Protein AF-A0AA89CDG0-F1 (afdb_monomer_lite)

Sequence (159 aa):
MQYDVTMKQISSHSNLSLIIQTNSYNGFTRPVNHDKLSRYIYMGFIPANLANSNTIQGYNVNNNDYKFLNCDKNPNSYLVFYYNDFHRYPAGYYKNCCYSELIGQWINQSKPTKSYLPQDYFFQTEMHMGGCGGYAVSGYKNQANIVGAALGFPFGKSA

Radius of gyration: 14.87 Å; chains: 1; bounding box: 40×28×42 Å

Organism: Pinctada imbricata (NCBI:txid66713)

pLDDT: mean 92.14, std 9.05, range [44.28, 98.31]

Structure (mmCIF, N/CA/C/O backbone):
data_AF-A0AA89CDG0-F1
#
_entry.id   AF-A0AA89CDG0-F1
#
loop_
_atom_site.group_PDB
_atom_site.id
_atom_site.type_symbol
_atom_site.label_atom_id
_atom_site.label_alt_id
_atom_site.label_comp_id
_atom_site.label_asym_id
_atom_site.label_entity_id
_atom_site.label_seq_id
_atom_site.pdbx_PDB_ins_code
_atom_site.Cartn_x
_atom_site.Cartn_y
_atom_site.Cartn_z
_atom_site.occupancy
_atom_site.B_iso_or_equiv
_atom_site.auth_seq_id
_atom_site.auth_comp_id
_atom_site.auth_asym_id
_atom_site.auth_atom_id
_atom_site.pdbx_PDB_model_num
ATOM 1 N N . MET A 1 1 ? 19.218 6.407 0.235 1.00 87.25 1 MET A N 1
ATOM 2 C CA . MET A 1 1 ? 18.797 6.439 1.654 1.00 87.25 1 MET A CA 1
ATOM 3 C C . MET A 1 1 ? 17.581 5.543 1.784 1.00 87.25 1 MET A C 1
ATOM 5 O O . MET A 1 1 ? 16.779 5.544 0.860 1.00 87.25 1 MET A O 1
ATOM 9 N N . GLN A 1 2 ? 17.480 4.754 2.851 1.00 93.81 2 GLN A N 1
ATOM 10 C CA . GLN A 1 2 ? 16.329 3.878 3.089 1.00 93.81 2 GLN A CA 1
ATOM 11 C C . GLN A 1 2 ? 15.587 4.332 4.337 1.00 93.81 2 GLN A C 1
ATOM 13 O O . GLN A 1 2 ? 16.173 4.972 5.217 1.00 93.81 2 GLN A O 1
ATOM 18 N N . TYR A 1 3 ? 14.304 4.004 4.383 1.00 95.19 3 TYR A N 1
ATOM 19 C CA . TYR A 1 3 ? 13.395 4.432 5.425 1.00 95.19 3 TYR A CA 1
ATOM 20 C C . TYR A 1 3 ? 12.519 3.262 5.845 1.00 95.19 3 TYR A C 1
ATOM 22 O O . TYR A 1 3 ? 12.103 2.473 4.999 1.00 95.19 3 TYR A O 1
ATOM 30 N N . ASP A 1 4 ? 12.197 3.222 7.132 1.00 94.31 4 ASP A N 1
ATOM 31 C CA . ASP A 1 4 ? 11.321 2.223 7.719 1.00 94.31 4 ASP A CA 1
ATOM 32 C C . ASP A 1 4 ? 10.014 2.864 8.173 1.00 94.31 4 ASP A C 1
ATOM 34 O O . ASP A 1 4 ? 9.954 4.016 8.626 1.00 94.31 4 ASP A O 1
ATOM 38 N N . VAL A 1 5 ? 8.943 2.085 8.068 1.00 95.31 5 VAL A N 1
ATOM 39 C CA . VAL A 1 5 ? 7.612 2.480 8.500 1.00 95.31 5 VAL A CA 1
ATOM 40 C C . VAL A 1 5 ? 6.819 1.253 8.931 1.00 95.31 5 VAL A C 1
ATOM 42 O O . VAL A 1 5 ? 6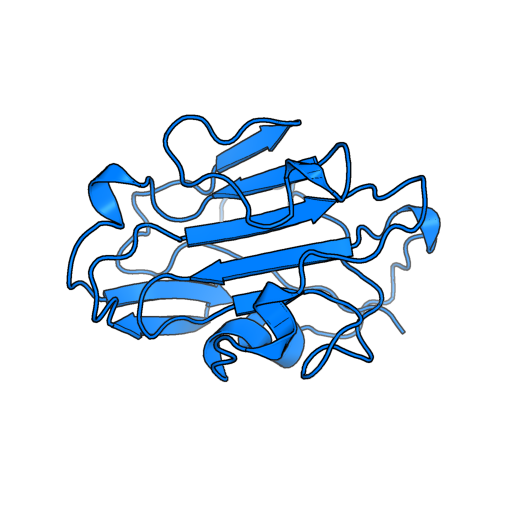.912 0.194 8.319 1.00 95.31 5 VAL A O 1
ATOM 45 N N . THR A 1 6 ? 6.030 1.386 9.998 1.00 95.31 6 THR A N 1
ATOM 46 C CA . THR A 1 6 ? 5.096 0.338 10.424 1.00 95.31 6 THR A CA 1
ATOM 47 C C . THR A 1 6 ? 3.693 0.680 9.957 1.00 95.31 6 THR A C 1
ATOM 49 O O . THR A 1 6 ? 3.174 1.744 10.298 1.00 95.31 6 THR A O 1
ATOM 52 N N . MET A 1 7 ? 3.069 -0.244 9.227 1.00 95.62 7 MET A N 1
ATOM 53 C CA . MET A 1 7 ? 1.673 -0.139 8.810 1.00 95.62 7 MET A CA 1
ATOM 54 C C . MET A 1 7 ? 0.787 -1.084 9.623 1.00 95.62 7 MET A C 1
ATOM 56 O O . MET A 1 7 ? 1.181 -2.210 9.924 1.00 95.62 7 MET A O 1
ATOM 60 N N . LYS A 1 8 ? -0.415 -0.625 9.976 1.00 95.69 8 LYS A N 1
ATOM 61 C CA . LYS A 1 8 ? -1.450 -1.406 10.674 1.00 95.69 8 LYS A CA 1
ATOM 62 C C . LYS A 1 8 ? -2.832 -1.052 10.117 1.00 95.69 8 LYS A C 1
ATOM 64 O O . LYS A 1 8 ? -2.971 -0.120 9.321 1.00 95.69 8 LYS A O 1
ATOM 69 N N . GLN A 1 9 ? -3.863 -1.757 10.574 1.00 96.88 9 GLN A N 1
ATOM 70 C CA . GLN A 1 9 ? -5.232 -1.262 10.429 1.00 96.88 9 GLN A CA 1
ATOM 71 C C . GLN A 1 9 ? -5.436 0.035 11.205 1.00 96.88 9 GLN A C 1
ATOM 73 O O . GLN A 1 9 ? -4.787 0.258 12.229 1.00 96.88 9 GLN A O 1
ATOM 78 N N . ILE A 1 10 ? -6.373 0.863 10.740 1.00 97.06 10 ILE A N 1
ATOM 79 C CA . ILE A 1 10 ? -6.852 1.997 11.535 1.00 97.06 10 ILE A CA 1
ATOM 80 C C . ILE A 1 10 ? -7.543 1.516 12.804 1.00 97.06 10 ILE A C 1
ATOM 82 O O . ILE A 1 10 ? -8.098 0.418 12.851 1.00 97.06 10 ILE A O 1
ATOM 86 N N . SER A 1 11 ? -7.579 2.378 13.814 1.00 96.62 11 SER A N 1
ATOM 87 C CA . SER A 1 11 ? -8.125 2.050 15.135 1.00 96.62 11 SER A CA 1
ATOM 88 C C . SER A 1 11 ? -9.570 1.532 15.074 1.00 96.62 11 SER A C 1
ATOM 90 O O . SER A 1 11 ? -9.922 0.592 15.786 1.00 96.62 11 SER A O 1
ATOM 92 N N . SER A 1 12 ? -10.396 2.083 14.173 1.00 95.31 12 SER A N 1
ATOM 93 C CA . SER A 1 12 ? -11.792 1.658 13.969 1.00 95.31 12 SER A CA 1
ATOM 94 C C . SER A 1 12 ? -11.957 0.307 13.261 1.00 95.31 12 SER A C 1
ATOM 96 O O . SER A 1 12 ? -13.065 -0.211 13.217 1.00 95.31 12 SER A O 1
ATOM 98 N N . HIS A 1 13 ? -10.876 -0.255 12.721 1.00 95.50 13 HIS A N 1
ATOM 99 C CA . HIS A 1 13 ? -10.822 -1.570 12.075 1.00 95.50 13 HIS A CA 1
ATOM 100 C C . HIS A 1 13 ? -9.765 -2.464 12.738 1.00 95.50 13 HIS A C 1
ATOM 102 O O . HIS A 1 13 ? -9.220 -3.371 12.114 1.00 95.50 13 HIS A O 1
ATOM 108 N N . SER A 1 14 ? -9.452 -2.205 14.009 1.00 94.25 14 SER A N 1
ATOM 109 C CA . SER A 1 14 ? -8.441 -2.942 14.778 1.00 94.25 14 SER A CA 1
ATOM 110 C C . SER A 1 14 ? -8.780 -4.424 14.980 1.00 94.25 14 SER A C 1
ATOM 112 O O . SER A 1 14 ? -7.890 -5.226 15.245 1.00 94.25 14 SER A O 1
ATOM 114 N N . ASN A 1 15 ? -10.050 -4.800 14.810 1.00 95.19 15 ASN A N 1
ATOM 115 C CA . ASN A 1 15 ? -10.515 -6.185 14.803 1.00 95.19 15 ASN A CA 1
ATOM 116 C C . ASN A 1 15 ? -10.215 -6.931 13.489 1.00 95.19 15 ASN A C 1
ATOM 118 O O . ASN A 1 15 ? -10.376 -8.148 13.436 1.00 95.19 15 ASN A O 1
ATOM 122 N N . LEU A 1 16 ? -9.813 -6.227 12.428 1.00 95.44 16 LEU A N 1
ATOM 123 C CA . LEU A 1 16 ? -9.377 -6.839 11.177 1.00 95.44 16 LEU A CA 1
ATOM 124 C C . LEU A 1 16 ? -7.867 -7.090 11.218 1.00 95.44 16 LEU A C 1
ATOM 126 O O . LEU A 1 16 ? -7.095 -6.303 11.761 1.00 95.44 16 LEU A O 1
ATOM 130 N N . SER A 1 17 ? -7.418 -8.178 10.599 1.00 93.69 17 SER A N 1
ATOM 131 C CA . SER A 1 17 ? -5.991 -8.418 10.368 1.00 93.69 17 SER A CA 1
ATOM 132 C C . SER A 1 17 ? -5.579 -7.906 8.993 1.00 93.69 17 SER A C 1
ATOM 134 O O . SER A 1 17 ? -6.369 -7.953 8.052 1.00 93.69 17 SER A O 1
ATOM 136 N N . LEU A 1 18 ? -4.331 -7.448 8.867 1.00 95.25 18 LEU A N 1
ATOM 137 C CA . LEU A 1 18 ? -3.709 -7.320 7.552 1.00 95.25 18 LEU A CA 1
ATOM 138 C C . LEU A 1 18 ? -3.473 -8.723 6.993 1.00 95.25 18 LEU A C 1
ATOM 140 O O . LEU A 1 18 ? -2.962 -9.593 7.699 1.00 95.25 18 LEU A O 1
ATOM 144 N N . ILE A 1 19 ? -3.835 -8.940 5.733 1.00 96.44 19 ILE A N 1
ATOM 145 C CA . ILE A 1 19 ? -3.680 -10.239 5.077 1.00 96.44 19 ILE A CA 1
ATOM 146 C C . ILE A 1 19 ? -2.544 -10.165 4.075 1.00 96.44 19 ILE A C 1
ATOM 148 O O . ILE A 1 19 ? -2.530 -9.280 3.223 1.00 96.44 19 ILE A O 1
ATOM 152 N N . ILE A 1 20 ? -1.633 -11.133 4.145 1.00 96.88 20 ILE A N 1
ATOM 153 C CA . ILE A 1 20 ? -0.559 -11.307 3.171 1.00 96.88 20 ILE A CA 1
ATOM 154 C C . ILE A 1 20 ? -0.860 -12.518 2.298 1.00 96.88 20 ILE A C 1
ATOM 156 O O . ILE A 1 20 ? -1.147 -13.598 2.811 1.00 96.88 20 ILE A O 1
ATOM 160 N N . GLN A 1 21 ? -0.783 -12.347 0.982 1.00 97.31 21 GLN A N 1
ATOM 161 C CA . GLN A 1 21 ? -0.940 -13.431 0.013 1.00 97.31 21 GLN A CA 1
ATOM 162 C C . GLN A 1 21 ? 0.167 -13.366 -1.036 1.00 97.31 21 GLN A C 1
ATOM 164 O O . GLN A 1 21 ? 0.602 -12.285 -1.425 1.00 97.31 21 GLN A O 1
ATOM 169 N N . THR A 1 22 ? 0.610 -14.516 -1.531 1.00 96.88 22 THR A N 1
ATOM 170 C CA . THR A 1 22 ? 1.570 -14.602 -2.636 1.00 96.88 22 THR A CA 1
ATOM 171 C C . THR A 1 22 ? 0.821 -14.925 -3.923 1.00 96.88 22 THR A C 1
ATOM 173 O O . THR A 1 22 ? 0.080 -15.902 -3.985 1.00 96.88 22 THR A O 1
ATOM 176 N N . ASN A 1 23 ? 0.978 -14.086 -4.952 1.00 96.56 23 ASN A N 1
ATOM 177 C CA . ASN A 1 23 ? 0.331 -14.244 -6.264 1.00 96.56 23 ASN A CA 1
ATOM 178 C C . ASN A 1 23 ? -1.189 -14.494 -6.204 1.00 96.56 23 ASN A C 1
ATOM 180 O O . ASN A 1 23 ? -1.751 -15.180 -7.054 1.00 96.56 23 ASN A O 1
ATOM 184 N N . SER A 1 24 ? -1.858 -13.957 -5.185 1.00 97.50 24 SER A N 1
ATOM 185 C CA . SER A 1 24 ? -3.284 -14.154 -4.931 1.00 97.50 24 SER A CA 1
ATOM 186 C C . SER A 1 24 ? -3.888 -12.879 -4.349 1.00 97.50 24 SER A C 1
ATOM 188 O O . SER A 1 24 ? -3.182 -12.038 -3.798 1.00 97.50 24 SER A O 1
ATOM 190 N N . TYR A 1 25 ? -5.194 -12.722 -4.525 1.00 97.31 25 TYR A N 1
ATOM 191 C CA . TYR A 1 25 ? -6.001 -11.622 -3.992 1.00 97.31 25 TYR A CA 1
ATOM 192 C C . TYR A 1 25 ? -7.333 -12.143 -3.422 1.00 97.31 25 TYR A C 1
ATOM 194 O O . TYR A 1 25 ? -8.329 -11.430 -3.399 1.00 97.31 25 TYR A O 1
ATOM 202 N N . ASN A 1 26 ? -7.387 -13.408 -2.989 1.00 97.88 26 ASN A N 1
ATOM 203 C CA . ASN A 1 26 ? -8.620 -14.055 -2.542 1.00 97.88 26 ASN A CA 1
ATOM 204 C C . ASN A 1 26 ? -9.304 -13.253 -1.421 1.00 97.88 26 ASN A C 1
ATOM 206 O O . ASN A 1 26 ? -8.670 -12.942 -0.414 1.00 97.88 26 ASN A O 1
ATOM 210 N N . GLY A 1 27 ? -10.585 -12.922 -1.603 1.00 97.44 27 GLY A N 1
ATOM 211 C CA . GLY A 1 27 ? -11.360 -12.078 -0.685 1.00 97.44 27 GLY A CA 1
ATOM 212 C C . GLY A 1 27 ? -11.122 -10.567 -0.825 1.00 97.44 27 GLY A C 1
ATOM 213 O O . GLY A 1 27 ? -11.740 -9.790 -0.098 1.00 97.44 27 GLY A O 1
ATOM 214 N N . PHE A 1 28 ? -10.270 -10.134 -1.757 1.00 98.31 28 PHE A N 1
ATOM 215 C CA . PHE A 1 28 ? -9.942 -8.732 -2.022 1.00 98.31 28 PHE A CA 1
ATOM 216 C C . PHE A 1 28 ? -10.053 -8.397 -3.520 1.00 98.31 28 PHE A C 1
ATOM 218 O O . PHE A 1 28 ? -10.382 -9.246 -4.349 1.00 98.31 28 PHE A O 1
ATOM 225 N N . THR A 1 29 ? -9.805 -7.137 -3.878 1.00 97.38 29 THR A N 1
ATOM 226 C CA . THR A 1 29 ? -9.848 -6.683 -5.272 1.00 97.38 29 THR A CA 1
ATOM 227 C C . THR A 1 29 ? -8.581 -7.068 -6.031 1.00 97.38 29 THR A C 1
ATOM 229 O O . THR A 1 29 ? -7.473 -6.999 -5.501 1.00 97.38 29 THR A O 1
ATOM 232 N N . ARG A 1 30 ? -8.736 -7.441 -7.306 1.00 97.12 30 ARG A N 1
ATOM 233 C CA . ARG A 1 30 ? -7.602 -7.707 -8.197 1.00 97.12 30 ARG A CA 1
ATOM 234 C C . ARG A 1 30 ? -6.755 -6.433 -8.372 1.00 97.12 30 ARG A C 1
ATOM 236 O O . ARG A 1 30 ? -7.321 -5.410 -8.760 1.00 97.12 30 ARG A O 1
ATOM 243 N N . PRO A 1 31 ? -5.425 -6.491 -8.168 1.00 96.88 31 PRO A N 1
ATOM 244 C CA . PRO A 1 31 ? -4.541 -5.362 -8.438 1.00 96.88 31 PRO A CA 1
ATOM 245 C C . PRO A 1 31 ? -4.588 -4.903 -9.895 1.00 96.88 31 PRO A C 1
ATOM 247 O O . PRO A 1 31 ? -4.707 -5.723 -10.810 1.00 96.88 31 PRO A O 1
ATOM 250 N N . VAL A 1 32 ? -4.404 -3.605 -10.132 1.00 95.88 32 VAL A N 1
ATOM 251 C CA . VAL A 1 32 ? -4.439 -3.014 -11.477 1.00 95.88 32 VAL A CA 1
ATOM 252 C C . VAL A 1 32 ? -3.308 -3.559 -12.348 1.00 95.88 32 VAL A C 1
ATOM 254 O O . VAL A 1 32 ? -3.494 -3.782 -13.544 1.00 95.88 32 VAL A O 1
ATOM 257 N N . ASN A 1 33 ? -2.132 -3.788 -11.762 1.00 95.69 33 ASN A N 1
ATOM 258 C CA . ASN A 1 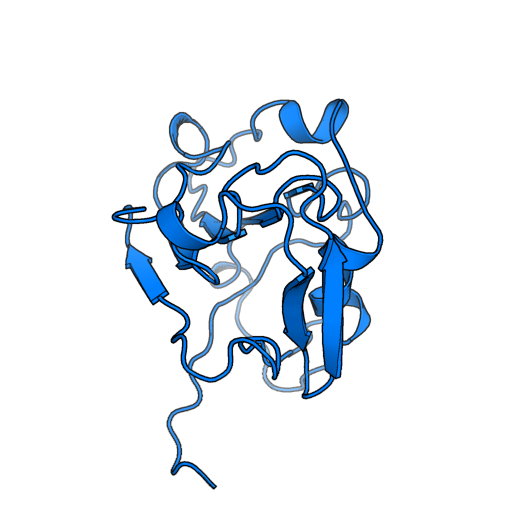33 ? -0.951 -4.234 -12.495 1.00 95.69 33 ASN A CA 1
ATOM 259 C C . ASN A 1 33 ? -0.718 -5.752 -12.473 1.00 95.69 33 ASN A C 1
ATOM 261 O O . ASN A 1 33 ? 0.326 -6.196 -12.957 1.00 95.69 33 ASN A O 1
ATOM 265 N N . HIS A 1 34 ? -1.692 -6.534 -11.990 1.00 94.38 34 HIS A N 1
ATOM 266 C CA . HIS A 1 34 ? -1.622 -7.997 -11.873 1.00 94.38 34 HIS A CA 1
ATOM 267 C C . HIS A 1 34 ? -1.106 -8.674 -13.155 1.00 94.38 34 HIS A C 1
ATOM 269 O O . HIS A 1 34 ? -0.150 -9.441 -13.116 1.00 94.38 34 HIS A O 1
ATOM 275 N N . ASP A 1 35 ? -1.683 -8.327 -14.310 1.00 91.12 35 ASP A N 1
ATOM 276 C CA . ASP A 1 35 ? -1.358 -8.962 -15.595 1.00 91.12 35 ASP A CA 1
ATOM 277 C C . ASP A 1 35 ? -0.030 -8.466 -16.205 1.00 91.12 35 ASP A C 1
ATOM 279 O O . ASP A 1 35 ? 0.522 -9.081 -17.120 1.00 91.12 35 ASP A O 1
ATOM 283 N N . LYS A 1 36 ? 0.496 -7.324 -15.736 1.00 91.69 36 LYS A N 1
ATOM 284 C CA . LYS A 1 36 ? 1.656 -6.658 -16.350 1.00 91.69 36 LYS A CA 1
ATOM 285 C C . LYS A 1 36 ? 2.957 -6.897 -15.606 1.00 91.69 36 LYS A C 1
ATOM 287 O O . LYS A 1 36 ? 3.964 -7.169 -16.258 1.00 91.69 36 LYS A O 1
ATOM 292 N N . LEU A 1 37 ? 2.941 -6.781 -14.280 1.00 92.12 37 LEU A N 1
ATOM 293 C CA . LEU A 1 37 ? 4.151 -6.718 -13.454 1.00 92.12 37 LEU A CA 1
ATOM 294 C C . LEU A 1 37 ? 4.549 -8.066 -12.830 1.00 92.12 37 LEU A C 1
ATOM 296 O O . LEU A 1 37 ? 5.413 -8.108 -11.956 1.00 92.12 37 LEU A O 1
ATOM 300 N N . SER A 1 38 ? 4.006 -9.171 -13.356 1.00 85.06 38 SER A N 1
ATOM 301 C CA . SER A 1 38 ? 4.353 -10.544 -12.962 1.00 85.06 38 SER A CA 1
ATOM 302 C C . SER A 1 38 ? 3.952 -10.856 -11.509 1.00 85.06 38 SER A C 1
ATOM 304 O O . SER A 1 38 ? 2.941 -10.361 -11.016 1.00 85.06 38 SER A O 1
ATOM 306 N N . ARG A 1 39 ? 4.721 -11.727 -10.846 1.00 94.12 39 ARG A N 1
ATOM 307 C CA . ARG A 1 39 ? 4.538 -12.179 -9.464 1.00 94.12 39 ARG A CA 1
ATOM 308 C C . ARG A 1 39 ? 4.525 -11.015 -8.476 1.00 94.12 39 ARG A C 1
ATOM 310 O O . ARG A 1 39 ? 5.216 -10.013 -8.670 1.00 94.12 39 ARG A O 1
ATOM 317 N N . TYR A 1 40 ? 3.798 -11.190 -7.378 1.00 97.06 40 TYR A N 1
ATOM 318 C CA . TYR A 1 40 ? 3.669 -10.191 -6.329 1.00 97.06 40 TYR A CA 1
ATOM 319 C C . TYR A 1 40 ? 3.354 -10.778 -4.954 1.00 97.06 40 TYR A C 1
ATOM 321 O O . TYR A 1 40 ? 2.816 -11.879 -4.813 1.00 97.06 40 TYR A O 1
ATOM 329 N N . ILE A 1 41 ? 3.643 -9.978 -3.933 1.00 97.75 41 ILE A N 1
ATOM 330 C CA . ILE A 1 41 ? 3.122 -10.134 -2.579 1.00 97.75 41 ILE A CA 1
ATOM 331 C C . ILE A 1 41 ? 2.000 -9.109 -2.404 1.00 97.75 41 ILE A C 1
ATOM 333 O O . ILE A 1 41 ? 2.182 -7.923 -2.667 1.00 97.75 41 ILE A O 1
ATOM 337 N N . TYR A 1 42 ? 0.826 -9.567 -1.993 1.00 98.25 42 TYR A N 1
ATOM 338 C CA . TYR A 1 42 ? -0.362 -8.752 -1.771 1.00 98.25 42 TYR A CA 1
ATOM 339 C C . TYR A 1 42 ? -0.551 -8.514 -0.282 1.00 98.25 42 TYR A C 1
ATOM 341 O O . TYR A 1 42 ? -0.644 -9.481 0.470 1.00 98.25 42 TYR A O 1
ATOM 349 N N . MET A 1 43 ? -0.669 -7.255 0.130 1.00 97.94 43 MET A N 1
ATOM 350 C CA . MET A 1 43 ? -1.075 -6.864 1.475 1.00 97.94 43 MET A CA 1
ATOM 351 C C . MET A 1 43 ? -2.462 -6.221 1.429 1.00 97.94 43 MET A C 1
ATOM 353 O O . MET A 1 43 ? -2.626 -5.094 0.961 1.00 97.94 43 MET A O 1
ATOM 357 N N . GLY A 1 44 ? -3.466 -6.948 1.912 1.00 98.00 44 GLY A N 1
ATOM 358 C CA . GLY A 1 44 ? -4.843 -6.480 2.018 1.00 98.00 44 GLY A CA 1
ATOM 359 C C . GLY A 1 44 ? -5.129 -5.857 3.377 1.00 98.00 44 GLY A C 1
ATOM 360 O O . GLY A 1 44 ? -4.770 -6.433 4.405 1.00 98.00 44 GLY A O 1
ATOM 361 N N . PHE A 1 45 ? -5.806 -4.708 3.374 1.00 97.81 45 PHE A N 1
ATOM 362 C CA . PHE A 1 45 ? -6.319 -4.070 4.585 1.00 97.81 45 PHE A CA 1
ATOM 363 C C . PHE A 1 45 ? -7.754 -4.539 4.830 1.00 97.81 45 PHE A C 1
ATOM 365 O O . PHE A 1 45 ? -7.983 -5.391 5.681 1.00 97.81 45 PHE A O 1
ATOM 372 N N . ILE A 1 46 ? -8.734 -4.044 4.075 1.00 97.88 46 ILE A N 1
ATOM 373 C CA . ILE A 1 46 ? -10.148 -4.384 4.286 1.00 97.88 46 ILE A CA 1
ATOM 374 C C . ILE A 1 46 ? -10.613 -5.367 3.193 1.00 97.88 46 ILE A C 1
ATOM 376 O O . ILE A 1 46 ? -10.452 -5.064 2.009 1.00 97.88 46 ILE A O 1
ATOM 380 N N . PRO A 1 47 ? -11.188 -6.538 3.543 1.00 97.44 47 PRO A N 1
ATOM 381 C CA . PRO A 1 47 ? -11.778 -7.463 2.573 1.00 97.44 47 PRO A CA 1
ATOM 382 C C . PRO A 1 47 ? -12.828 -6.790 1.682 1.00 97.44 47 PRO A C 1
ATOM 384 O O . PRO A 1 47 ? -13.579 -5.929 2.143 1.00 97.44 47 PRO A O 1
ATOM 387 N N . ALA A 1 48 ? -12.928 -7.201 0.416 1.00 97.56 48 ALA A N 1
ATOM 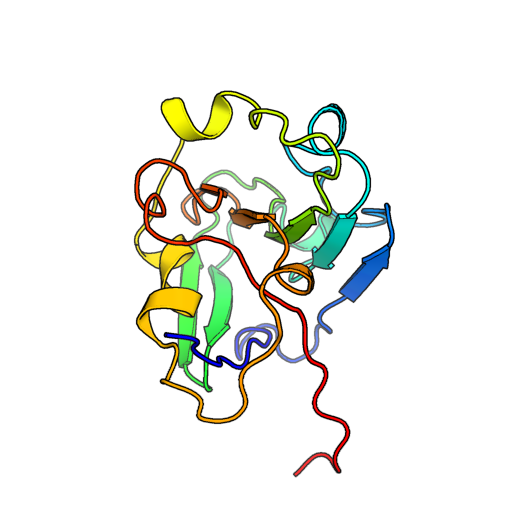388 C CA . ALA A 1 48 ? -13.742 -6.508 -0.589 1.00 97.56 48 ALA A CA 1
ATOM 389 C C . ALA A 1 48 ? -15.234 -6.416 -0.215 1.00 97.56 48 ALA A C 1
ATOM 391 O O . ALA A 1 48 ? -15.883 -5.408 -0.493 1.00 97.56 48 ALA A O 1
ATOM 392 N N . ASN A 1 49 ? -15.776 -7.440 0.453 1.00 95.81 49 ASN A N 1
ATOM 393 C CA . ASN A 1 49 ? -17.163 -7.453 0.926 1.00 95.81 49 ASN A CA 1
ATOM 394 C C . ASN A 1 49 ? -17.447 -6.399 2.011 1.00 95.81 49 ASN A C 1
ATOM 396 O O . ASN A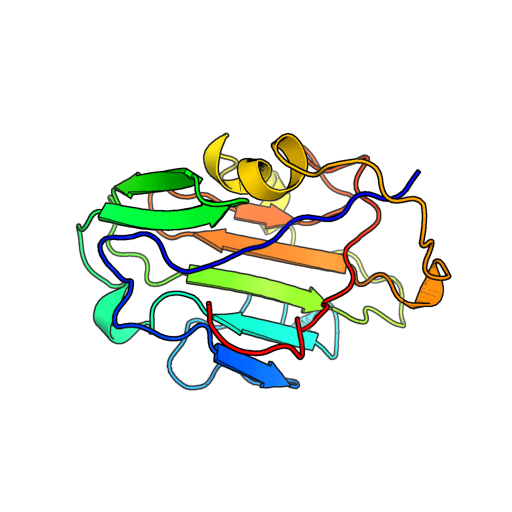 1 49 ? -18.586 -5.962 2.137 1.00 95.81 49 ASN A O 1
ATOM 400 N N . LEU A 1 50 ? -16.432 -5.988 2.776 1.00 95.38 50 LEU A N 1
ATOM 401 C CA . LEU A 1 50 ? -16.532 -4.935 3.789 1.00 95.38 50 LEU A CA 1
ATOM 402 C C . LEU A 1 50 ? -16.160 -3.564 3.205 1.00 95.38 50 LEU A C 1
ATOM 404 O O . LEU A 1 50 ? -16.813 -2.558 3.493 1.00 95.38 50 LEU A O 1
ATOM 408 N N . ALA A 1 51 ? -15.138 -3.534 2.344 1.00 95.69 51 ALA A N 1
ATOM 409 C CA . ALA A 1 51 ? -14.640 -2.319 1.713 1.00 95.69 51 ALA A CA 1
ATOM 410 C C . ALA A 1 51 ? -15.654 -1.701 0.739 1.00 95.69 51 ALA A C 1
ATOM 412 O O . ALA A 1 51 ? -15.634 -0.488 0.556 1.00 95.69 51 ALA A O 1
ATOM 413 N N . ASN A 1 52 ? -16.562 -2.491 0.154 1.00 94.62 52 ASN A N 1
ATOM 414 C CA . ASN A 1 52 ? -17.631 -2.029 -0.740 1.00 94.62 52 ASN A CA 1
ATOM 415 C C . ASN A 1 52 ? -18.767 -1.304 0.014 1.00 94.62 52 ASN A C 1
ATOM 417 O O . ASN A 1 52 ? -19.923 -1.729 0.025 1.00 94.62 52 ASN A O 1
ATOM 421 N N . SER A 1 53 ? -18.434 -0.228 0.722 1.00 90.56 53 SER A N 1
ATOM 422 C CA . SER A 1 53 ? -19.371 0.540 1.537 1.00 90.56 53 SER A CA 1
ATOM 423 C C . SER A 1 53 ? -18.944 2.004 1.638 1.00 90.56 53 SER A C 1
ATOM 425 O O . SER A 1 53 ? -17.754 2.309 1.603 1.00 90.56 53 SER A O 1
ATOM 427 N N . ASN A 1 54 ? -19.913 2.914 1.800 1.00 94.31 54 ASN A N 1
ATOM 428 C CA . ASN A 1 54 ? -19.662 4.351 1.987 1.00 94.31 54 ASN A CA 1
ATOM 429 C C . ASN A 1 54 ? -19.234 4.659 3.429 1.00 94.31 54 ASN A C 1
ATOM 431 O O . ASN A 1 54 ? -19.932 5.351 4.168 1.00 94.31 54 ASN A O 1
ATOM 435 N N . THR A 1 55 ? -18.114 4.081 3.850 1.00 94.50 55 THR A N 1
ATOM 436 C CA . THR A 1 55 ? -17.609 4.146 5.224 1.00 94.50 55 THR A CA 1
ATOM 437 C C . THR A 1 55 ? -16.227 4.787 5.283 1.00 94.50 55 THR A C 1
ATOM 439 O O . THR A 1 55 ? -15.545 4.958 4.268 1.00 94.50 55 THR A O 1
ATOM 442 N N . ILE A 1 56 ? -15.819 5.178 6.493 1.00 96.50 56 ILE A N 1
ATOM 443 C CA . ILE A 1 56 ? -14.460 5.651 6.744 1.00 96.50 56 ILE A CA 1
ATOM 444 C C . ILE A 1 56 ? -13.501 4.466 6.705 1.00 96.50 56 ILE A C 1
ATOM 446 O O . ILE A 1 56 ? -13.626 3.536 7.498 1.00 96.50 56 ILE A O 1
ATOM 450 N N . GLN A 1 57 ? -12.518 4.544 5.820 1.00 96.75 57 GLN A N 1
ATOM 451 C CA . GLN A 1 57 ? -11.475 3.548 5.615 1.00 96.75 57 GLN A CA 1
ATOM 452 C C . GLN A 1 57 ? -10.110 4.222 5.689 1.00 96.75 57 GLN A C 1
ATOM 454 O O . GLN A 1 57 ? -10.008 5.437 5.865 1.00 96.75 57 GLN A O 1
ATOM 459 N N . GLY A 1 58 ? -9.043 3.440 5.599 1.00 96.75 58 GLY A N 1
ATOM 460 C CA . GLY A 1 58 ? -7.704 3.982 5.714 1.00 96.75 58 GLY A CA 1
ATOM 461 C C . GLY A 1 58 ? -6.701 2.952 6.165 1.00 96.75 58 GLY A C 1
ATOM 462 O O . GLY A 1 58 ? -6.961 1.751 6.175 1.00 96.75 58 GLY A O 1
ATOM 463 N N . TYR A 1 59 ? -5.558 3.462 6.587 1.00 97.56 59 TYR A N 1
ATOM 464 C CA . TYR A 1 59 ? -4.501 2.660 7.165 1.00 97.56 59 TYR A CA 1
ATOM 465 C C . TYR A 1 59 ? -3.792 3.458 8.252 1.00 97.56 59 TYR A C 1
ATOM 467 O O . TYR A 1 59 ? -3.778 4.691 8.254 1.00 97.56 59 TYR A O 1
ATOM 475 N N . ASN A 1 60 ? -3.233 2.741 9.214 1.00 97.44 60 ASN A N 1
ATOM 476 C CA . ASN A 1 60 ? -2.449 3.336 10.275 1.00 97.44 60 ASN A CA 1
ATOM 477 C C . ASN A 1 60 ? -0.970 3.284 9.904 1.00 97.44 60 ASN A C 1
ATOM 479 O O . ASN A 1 60 ? -0.488 2.268 9.399 1.00 97.44 60 ASN A O 1
ATOM 483 N N . VAL A 1 61 ? -0.260 4.374 10.175 1.00 96.38 61 VAL A N 1
ATOM 484 C CA . VAL A 1 61 ? 1.179 4.490 9.974 1.00 96.38 61 VAL A CA 1
ATOM 485 C C . VAL A 1 61 ? 1.830 4.983 11.249 1.00 96.38 61 VAL A C 1
ATOM 487 O O . VAL A 1 61 ? 1.514 6.073 11.721 1.00 96.38 61 VAL A O 1
ATOM 490 N N . ASN A 1 62 ? 2.767 4.210 11.798 1.00 94.50 62 ASN A N 1
ATOM 491 C CA . ASN A 1 62 ? 3.491 4.572 13.020 1.00 94.50 62 ASN A CA 1
ATOM 492 C C . ASN A 1 62 ? 2.548 5.019 14.163 1.00 94.50 62 ASN A C 1
ATOM 494 O O . ASN A 1 62 ? 2.857 5.957 14.894 1.00 94.50 62 ASN A O 1
ATOM 498 N N . ASN A 1 63 ? 1.407 4.333 14.313 1.00 93.12 63 ASN A N 1
ATOM 499 C CA . ASN A 1 63 ? 0.331 4.609 15.274 1.00 93.12 63 ASN A CA 1
ATOM 500 C C . ASN A 1 63 ? -0.539 5.849 14.981 1.00 93.12 63 ASN A C 1
ATOM 502 O O . ASN A 1 63 ? -1.364 6.202 15.817 1.00 93.12 63 ASN A O 1
ATOM 506 N N . ASN A 1 64 ? -0.455 6.445 13.790 1.00 96.62 64 ASN A N 1
ATOM 507 C CA . ASN A 1 64 ? -1.369 7.498 13.336 1.00 96.62 64 ASN A CA 1
ATOM 508 C C . ASN A 1 64 ? -2.339 6.967 12.278 1.00 96.62 64 ASN A C 1
ATOM 510 O O . ASN A 1 64 ? -1.911 6.406 11.269 1.00 96.62 64 ASN A O 1
ATOM 514 N N . ASP A 1 65 ? -3.642 7.158 12.484 1.00 97.94 65 ASP A N 1
ATOM 515 C CA . ASP A 1 65 ? -4.651 6.774 11.497 1.00 97.94 65 ASP A CA 1
ATOM 516 C C . ASP A 1 65 ? -4.739 7.814 10.373 1.00 97.94 65 ASP A C 1
ATOM 518 O O . ASP A 1 65 ? -5.092 8.968 10.616 1.00 97.94 65 ASP A O 1
ATOM 522 N N . TYR A 1 66 ? -4.540 7.377 9.131 1.00 97.69 66 TYR A N 1
ATOM 523 C CA . TYR A 1 66 ? -4.836 8.168 7.940 1.00 97.69 66 TYR A CA 1
ATOM 524 C C . TYR A 1 66 ? -6.118 7.646 7.315 1.00 97.69 66 TYR A C 1
ATOM 526 O O . TYR A 1 66 ? -6.184 6.496 6.881 1.00 97.69 66 TYR A O 1
ATOM 534 N N . LYS A 1 67 ? -7.151 8.490 7.319 1.00 97.06 67 LYS A N 1
ATOM 535 C CA . LYS A 1 67 ? -8.528 8.102 7.006 1.00 97.06 67 LYS A CA 1
ATOM 536 C C . LYS A 1 67 ? -9.058 8.840 5.784 1.00 97.06 67 LYS A C 1
ATOM 538 O O . LYS A 1 67 ? -8.757 10.012 5.583 1.00 97.06 67 LYS A O 1
ATOM 543 N N . PHE A 1 68 ? -9.905 8.166 5.022 1.00 96.00 68 PHE A N 1
ATOM 544 C CA . PHE A 1 68 ? -10.693 8.735 3.935 1.00 96.00 68 PHE A CA 1
ATOM 545 C C . PHE A 1 68 ? -12.108 8.155 3.964 1.00 96.00 68 PHE A C 1
ATOM 547 O O . PHE A 1 68 ? -12.346 7.086 4.525 1.00 96.00 68 PHE A O 1
ATOM 554 N N . LEU A 1 69 ? -13.054 8.852 3.340 1.00 95.25 69 LEU A N 1
ATOM 555 C CA . LEU A 1 69 ? -14.378 8.307 3.054 1.00 95.25 69 LEU A CA 1
ATOM 556 C C . LEU A 1 69 ? -14.324 7.535 1.733 1.00 95.25 69 LEU A C 1
ATOM 558 O O . LEU A 1 69 ? -13.972 8.118 0.707 1.00 95.25 69 LEU A O 1
ATOM 562 N N . ASN A 1 70 ? -14.710 6.259 1.719 1.00 95.81 70 ASN A N 1
ATOM 563 C CA . ASN A 1 70 ? -14.913 5.547 0.459 1.00 95.81 70 ASN A CA 1
ATOM 564 C C . ASN A 1 70 ? -16.186 6.066 -0.230 1.00 95.81 70 ASN A C 1
ATOM 566 O O . ASN A 1 70 ? -17.281 5.575 0.005 1.00 95.81 70 ASN A O 1
ATOM 570 N N . CYS A 1 71 ? -16.051 7.125 -1.019 1.00 93.69 71 CYS A N 1
ATOM 571 C CA . CYS A 1 71 ? -17.169 7.917 -1.525 1.00 93.69 71 CYS A CA 1
ATOM 572 C C . CYS A 1 71 ? -17.945 7.282 -2.699 1.00 93.69 71 CYS A C 1
ATOM 574 O O . CYS A 1 71 ? -19.028 7.763 -3.028 1.00 93.69 71 CYS A O 1
ATOM 576 N N . ASP A 1 72 ? -17.430 6.210 -3.309 1.00 94.31 72 ASP A N 1
ATOM 577 C CA . ASP A 1 72 ? -18.034 5.528 -4.465 1.00 94.31 72 ASP A CA 1
ATOM 578 C C . ASP A 1 72 ? -18.259 4.018 -4.242 1.00 94.31 72 ASP A C 1
ATOM 580 O O . ASP A 1 72 ? -18.627 3.302 -5.174 1.00 94.31 72 ASP A O 1
ATOM 584 N N . LYS A 1 73 ? -18.062 3.533 -3.007 1.00 95.81 73 LYS A N 1
ATOM 585 C CA . LYS A 1 73 ? -18.118 2.112 -2.624 1.00 95.81 73 LYS A CA 1
ATOM 586 C C . LYS A 1 73 ? -17.105 1.220 -3.352 1.00 95.81 73 LYS A C 1
ATOM 588 O O . LYS A 1 73 ? -17.267 0.003 -3.388 1.00 95.81 73 LYS A O 1
ATOM 593 N N . ASN A 1 74 ? -16.035 1.761 -3.923 1.00 95.38 74 ASN A N 1
ATOM 594 C CA . ASN A 1 74 ? -15.030 0.932 -4.570 1.00 95.38 74 ASN A CA 1
ATOM 595 C C . ASN A 1 74 ? -14.297 0.057 -3.523 1.00 95.38 74 ASN A C 1
ATOM 597 O O . ASN A 1 74 ? -13.797 0.591 -2.535 1.00 95.38 74 ASN A O 1
ATOM 601 N N . PRO A 1 75 ? -14.195 -1.273 -3.704 1.00 97.38 75 PRO A N 1
ATOM 602 C CA . PRO A 1 75 ? -13.650 -2.180 -2.690 1.00 97.38 75 PRO A CA 1
ATOM 603 C C . PRO A 1 75 ? -12.116 -2.177 -2.558 1.00 97.38 75 PRO A C 1
ATOM 605 O O . PRO A 1 75 ? -11.564 -3.024 -1.856 1.00 97.38 75 PRO A O 1
ATOM 608 N N . ASN A 1 76 ? -11.395 -1.296 -3.255 1.00 97.75 76 ASN A N 1
ATOM 609 C CA . ASN A 1 76 ? -9.932 -1.259 -3.202 1.00 97.75 76 ASN A CA 1
ATOM 610 C C . ASN A 1 76 ? -9.414 -0.919 -1.798 1.00 97.75 76 ASN A C 1
ATOM 612 O O . ASN A 1 76 ? -9.772 0.099 -1.211 1.00 97.75 76 ASN A O 1
ATOM 616 N N . SER A 1 77 ? -8.552 -1.779 -1.260 1.00 97.69 77 SER A N 1
ATOM 617 C CA . SER A 1 77 ? -7.967 -1.604 0.069 1.00 97.69 77 SER A CA 1
ATOM 618 C C . SER A 1 77 ? -6.683 -2.431 0.198 1.00 97.69 77 SER A C 1
ATOM 620 O O . SER A 1 77 ? -6.659 -3.482 0.848 1.00 97.69 77 SER A O 1
ATOM 622 N N . TYR A 1 78 ? -5.621 -2.019 -0.505 1.00 98.19 78 TYR A N 1
ATOM 623 C CA . TYR A 1 78 ? -4.393 -2.817 -0.598 1.00 98.19 78 TYR A CA 1
ATOM 624 C C . TYR A 1 78 ? -3.108 -2.031 -0.873 1.00 98.19 78 TYR A C 1
ATOM 626 O O . TYR A 1 78 ? -3.124 -0.912 -1.389 1.00 98.19 78 TYR A O 1
ATOM 634 N N . LEU A 1 79 ? -1.987 -2.696 -0.585 1.00 98.12 79 LEU A N 1
ATOM 635 C CA . LEU A 1 79 ? -0.641 -2.400 -1.075 1.00 98.12 79 LEU A CA 1
ATOM 636 C C . LEU A 1 79 ? -0.037 -3.693 -1.642 1.00 98.12 79 LEU A C 1
ATOM 638 O O . LEU A 1 79 ? -0.067 -4.736 -0.996 1.00 98.12 79 LEU A O 1
ATOM 642 N N . VAL A 1 80 ? 0.508 -3.638 -2.848 1.00 97.94 80 VAL A N 1
ATOM 643 C CA . VAL A 1 80 ? 1.092 -4.784 -3.553 1.00 97.94 80 VAL A CA 1
ATOM 644 C C . VAL A 1 80 ? 2.560 -4.518 -3.834 1.00 97.94 80 VAL A C 1
ATOM 646 O O . VAL A 1 80 ? 2.930 -3.391 -4.146 1.00 97.94 80 VAL A O 1
ATOM 649 N N . PHE A 1 81 ? 3.370 -5.568 -3.746 1.00 97.62 81 PHE A N 1
ATOM 650 C CA . PHE A 1 81 ? 4.813 -5.576 -3.955 1.00 97.62 81 PHE A CA 1
ATOM 651 C C . PHE A 1 81 ? 5.125 -6.504 -5.131 1.00 97.62 81 PHE A C 1
ATOM 653 O O . PHE A 1 81 ? 5.097 -7.726 -4.987 1.00 97.62 81 PHE A O 1
ATOM 660 N N . TYR A 1 82 ? 5.373 -5.935 -6.306 1.00 97.31 82 TYR A N 1
ATOM 661 C CA . TYR A 1 82 ? 5.692 -6.674 -7.523 1.00 97.31 82 TYR A CA 1
ATOM 662 C C . TYR A 1 82 ? 7.187 -6.933 -7.638 1.00 97.31 82 TYR A C 1
ATOM 664 O O . TYR A 1 82 ? 8.000 -6.019 -7.497 1.00 97.31 82 TYR A O 1
ATOM 672 N N . TYR A 1 83 ? 7.526 -8.169 -8.001 1.00 93.69 83 TYR A N 1
ATOM 673 C CA . TYR A 1 83 ? 8.884 -8.538 -8.395 1.00 93.69 83 TYR A CA 1
ATOM 674 C C . TYR A 1 83 ? 9.313 -7.761 -9.639 1.00 93.69 83 TYR A C 1
ATOM 676 O O . TYR A 1 83 ? 10.417 -7.236 -9.689 1.00 93.69 83 TYR A O 1
ATOM 684 N N . ASN A 1 84 ? 8.413 -7.657 -10.626 1.00 93.19 84 ASN A N 1
ATOM 685 C CA . ASN A 1 84 ? 8.669 -7.012 -11.912 1.00 93.19 84 ASN A CA 1
ATOM 686 C C . ASN A 1 84 ? 10.044 -7.375 -12.515 1.00 93.19 84 ASN A C 1
ATOM 688 O O . ASN A 1 84 ? 10.744 -6.512 -13.039 1.00 93.19 84 ASN A O 1
ATOM 692 N N . ASP A 1 85 ? 10.400 -8.666 -12.481 1.00 86.56 85 ASP A N 1
ATOM 693 C CA . ASP A 1 85 ? 11.708 -9.202 -12.911 1.00 86.56 85 ASP A CA 1
ATOM 694 C C . ASP A 1 85 ? 12.122 -8.744 -14.332 1.00 86.56 85 ASP A C 1
ATOM 696 O O . ASP A 1 85 ? 13.299 -8.676 -14.679 1.00 86.56 85 ASP A O 1
ATOM 700 N N . PHE A 1 86 ? 11.138 -8.402 -15.170 1.00 87.31 86 PHE A N 1
ATOM 701 C CA . PHE A 1 86 ? 11.320 -7.978 -16.559 1.00 87.31 86 PHE A CA 1
ATOM 702 C C . PHE A 1 86 ? 11.257 -6.457 -16.769 1.00 87.31 86 PHE A C 1
ATOM 704 O O . PHE A 1 86 ? 11.154 -6.020 -17.914 1.00 87.31 86 PHE A O 1
ATOM 711 N N . HIS A 1 87 ? 11.270 -5.655 -15.698 1.00 87.44 87 HIS A N 1
ATOM 712 C CA . HIS A 1 87 ? 11.259 -4.186 -15.743 1.00 87.44 87 HIS A CA 1
ATOM 713 C C . HIS A 1 87 ? 10.150 -3.608 -16.639 1.00 87.44 87 HIS A C 1
ATOM 715 O O . HIS A 1 87 ? 10.348 -2.663 -17.406 1.00 87.44 87 HIS A O 1
ATOM 721 N N . ARG A 1 88 ? 8.956 -4.204 -16.575 1.00 92.50 88 ARG A N 1
ATOM 722 C CA . ARG A 1 88 ? 7.814 -3.802 -17.396 1.00 92.50 88 ARG A CA 1
ATOM 723 C C . ARG A 1 88 ? 7.201 -2.512 -16.875 1.00 92.50 88 ARG A C 1
ATOM 725 O O . ARG A 1 88 ? 7.212 -2.224 -15.679 1.00 92.50 88 ARG A O 1
ATOM 732 N N . TYR A 1 89 ? 6.596 -1.764 -17.791 1.00 92.62 89 TYR A N 1
ATOM 733 C CA . TYR A 1 89 ? 5.816 -0.588 -17.436 1.00 92.62 89 TYR A CA 1
ATOM 734 C C . TYR A 1 89 ? 4.474 -0.987 -16.797 1.00 92.62 89 TYR A C 1
ATOM 736 O O . TYR A 1 89 ? 3.786 -1.873 -17.324 1.00 92.62 89 TYR A O 1
ATOM 744 N N . PRO A 1 90 ? 4.048 -0.299 -15.721 1.00 92.88 90 PRO A N 1
ATOM 745 C CA . PRO A 1 90 ? 2.720 -0.471 -15.160 1.00 92.88 90 PRO A CA 1
ATOM 746 C C . PRO A 1 90 ? 1.637 -0.084 -16.175 1.00 92.88 90 PRO A C 1
ATOM 748 O O . PRO A 1 90 ? 1.855 0.633 -17.159 1.00 92.88 90 PRO A O 1
ATOM 751 N N . ALA A 1 91 ? 0.423 -0.561 -15.933 1.00 90.38 91 ALA A N 1
ATOM 752 C CA . ALA A 1 91 ? -0.766 -0.114 -16.630 1.00 90.38 91 ALA A CA 1
ATOM 753 C C . ALA A 1 91 ? -0.915 1.400 -16.459 1.00 90.38 91 ALA A C 1
ATOM 755 O O . ALA A 1 91 ? -0.701 1.939 -15.377 1.00 90.38 91 ALA A O 1
ATOM 756 N N . GLY A 1 92 ? -1.323 2.095 -17.523 1.00 82.94 92 GLY A N 1
ATOM 757 C CA . GLY A 1 92 ? -1.405 3.558 -17.559 1.00 82.94 92 GLY A CA 1
ATOM 758 C C . GLY A 1 92 ? -2.427 4.188 -16.604 1.00 82.94 92 GLY A C 1
ATOM 759 O O . GLY A 1 92 ? -2.645 5.389 -16.691 1.00 82.94 92 GLY A O 1
ATOM 760 N N . TYR A 1 93 ? -3.041 3.421 -15.701 1.00 81.06 93 TYR A N 1
ATOM 761 C CA . TYR A 1 93 ? -4.007 3.898 -14.712 1.00 81.06 93 TYR A CA 1
ATOM 762 C C . TYR A 1 93 ? -3.434 5.024 -13.833 1.00 81.06 93 TYR A C 1
ATOM 764 O O . TYR A 1 93 ? -4.115 6.016 -13.589 1.00 81.06 93 TYR A O 1
ATOM 772 N N . TYR A 1 94 ? -2.139 4.954 -13.485 1.00 77.62 94 TYR A N 1
ATOM 773 C CA . TYR A 1 94 ? -1.427 6.021 -12.756 1.00 77.62 94 TYR A CA 1
ATOM 774 C C . TYR A 1 94 ? -1.385 7.365 -13.509 1.00 77.62 94 TYR A C 1
ATOM 776 O O . TYR A 1 94 ? -1.050 8.391 -12.924 1.00 77.62 94 TYR A O 1
ATOM 784 N N . LYS A 1 95 ? -1.651 7.386 -14.824 1.00 79.94 95 LYS A N 1
ATOM 785 C CA . LYS A 1 95 ? -1.629 8.622 -15.620 1.00 79.94 95 LYS A CA 1
ATOM 786 C C . LYS A 1 95 ? -2.897 9.450 -15.443 1.00 79.94 95 LYS A C 1
ATOM 788 O O . LYS A 1 95 ? -2.800 10.673 -15.502 1.00 79.94 95 LYS A O 1
ATOM 793 N N . ASN A 1 96 ? -4.028 8.773 -15.249 1.00 76.12 96 ASN A N 1
ATOM 794 C CA . ASN A 1 96 ? -5.369 9.346 -15.367 1.00 76.12 96 ASN A CA 1
ATOM 795 C C . ASN A 1 96 ? -6.164 9.294 -14.060 1.00 76.12 96 ASN A C 1
ATOM 797 O O . ASN A 1 96 ? -7.182 9.968 -13.955 1.00 76.12 96 ASN A O 1
ATOM 801 N N . CYS A 1 97 ? -5.736 8.489 -13.088 1.00 71.62 97 CYS A N 1
ATOM 802 C CA . CYS A 1 97 ? -6.400 8.386 -11.798 1.00 71.62 97 CYS A CA 1
ATOM 803 C C . CYS A 1 97 ? -5.405 8.474 -10.638 1.00 71.62 97 CYS A C 1
ATOM 805 O O . CYS A 1 97 ? -4.226 8.776 -10.803 1.00 71.62 97 CYS A O 1
ATOM 807 N N . CYS A 1 98 ? -5.928 8.314 -9.435 1.00 79.88 98 CYS A N 1
ATOM 808 C CA . CYS A 1 98 ? -6.343 9.487 -8.696 1.00 79.88 98 CYS A CA 1
ATOM 809 C C . CYS A 1 98 ? -5.456 9.586 -7.464 1.00 79.88 98 CYS A C 1
ATOM 811 O O . CYS A 1 98 ? -5.702 8.918 -6.462 1.00 79.88 98 CYS A O 1
ATOM 813 N N . TYR A 1 99 ? -4.379 10.363 -7.552 1.00 81.31 99 TYR A N 1
ATOM 814 C CA . TYR A 1 99 ? -3.527 10.578 -6.392 1.00 81.31 99 TYR A CA 1
ATOM 815 C C . TYR A 1 99 ? -4.297 11.372 -5.333 1.00 81.31 99 TYR A C 1
ATOM 817 O O . TYR A 1 99 ? -4.854 12.430 -5.625 1.00 81.31 99 TYR A O 1
ATOM 825 N N . SER A 1 100 ? -4.288 10.872 -4.103 1.00 87.19 100 SER A N 1
ATOM 826 C CA . SER A 1 100 ? -4.680 11.615 -2.910 1.00 87.19 100 SER A CA 1
ATOM 827 C C . SER A 1 100 ? -3.440 11.770 -2.032 1.00 87.19 100 SER A C 1
ATOM 829 O O . SER A 1 100 ? -2.563 10.907 -2.039 1.00 87.19 100 SER A O 1
ATOM 831 N N . GLU A 1 101 ? -3.351 12.823 -1.222 1.00 86.88 101 GLU A N 1
ATOM 832 C CA . GLU A 1 101 ? -2.257 12.915 -0.245 1.00 86.88 101 GLU A CA 1
ATOM 833 C C . GLU A 1 101 ? -2.247 11.726 0.722 1.00 86.88 101 GLU A C 1
ATOM 835 O O . GLU A 1 101 ? -1.179 11.319 1.181 1.00 86.88 101 GLU A O 1
ATOM 840 N N . LEU A 1 102 ? -3.418 11.128 0.982 1.00 93.50 102 LEU A N 1
ATOM 841 C CA . LEU A 1 102 ? -3.554 9.945 1.818 1.00 93.50 102 LEU A CA 1
ATOM 842 C C . LEU A 1 102 ? -2.757 8.764 1.270 1.00 93.50 102 LEU A C 1
ATOM 844 O O . LEU A 1 102 ? -2.137 8.079 2.069 1.00 93.50 102 LEU A O 1
ATOM 848 N N . ILE A 1 103 ? -2.686 8.526 -0.042 1.00 94.38 103 ILE A N 1
ATOM 849 C CA . ILE A 1 103 ? -1.964 7.360 -0.588 1.00 94.38 103 ILE A CA 1
ATOM 850 C C . ILE A 1 103 ? -0.441 7.427 -0.351 1.00 94.38 103 ILE A C 1
ATOM 852 O O . ILE A 1 103 ? 0.245 6.407 -0.367 1.00 94.38 103 ILE A O 1
ATOM 856 N N . GLY A 1 104 ? 0.096 8.629 -0.115 1.00 93.94 104 GLY A N 1
ATOM 857 C CA . GLY A 1 104 ? 1.519 8.874 0.131 1.00 93.94 104 GLY A CA 1
ATOM 858 C C . GLY A 1 104 ? 1.930 8.874 1.607 1.00 93.94 104 GLY A C 1
ATOM 859 O O . GLY A 1 104 ? 3.121 8.967 1.897 1.00 93.94 104 GLY A O 1
ATOM 860 N N . GLN A 1 105 ? 0.994 8.771 2.556 1.00 96.12 105 GLN A N 1
ATOM 861 C CA . GLN A 1 105 ? 1.308 8.985 3.977 1.00 96.12 105 GLN A CA 1
ATOM 862 C C . GLN A 1 105 ? 2.280 7.953 4.555 1.00 96.12 105 GLN A C 1
ATOM 864 O O . GLN A 1 105 ? 3.136 8.318 5.354 1.00 96.12 105 GLN A O 1
ATOM 869 N N . TRP A 1 106 ? 2.248 6.695 4.112 1.00 95.19 106 TRP A N 1
ATOM 870 C CA . TRP A 1 106 ? 3.238 5.704 4.559 1.00 95.19 106 TRP A CA 1
ATOM 871 C C . TRP A 1 106 ? 4.684 6.069 4.177 1.00 95.19 106 TRP A C 1
ATOM 873 O O . TRP A 1 106 ? 5.605 5.772 4.932 1.00 95.19 106 TRP A O 1
ATOM 883 N N . ILE A 1 107 ? 4.882 6.777 3.060 1.00 95.06 107 ILE A N 1
ATOM 884 C CA . ILE A 1 107 ? 6.187 7.319 2.658 1.00 95.06 107 ILE A CA 1
ATOM 885 C C . ILE A 1 107 ? 6.505 8.571 3.476 1.00 95.06 107 ILE A C 1
ATOM 887 O O . ILE A 1 107 ? 7.588 8.671 4.051 1.00 95.06 107 ILE A O 1
ATOM 891 N N . ASN A 1 108 ? 5.558 9.508 3.577 1.00 94.50 108 ASN A N 1
ATOM 892 C CA . ASN A 1 108 ? 5.769 10.792 4.255 1.00 94.50 108 ASN A CA 1
ATOM 893 C C . ASN A 1 108 ? 6.089 10.639 5.748 1.00 94.50 108 ASN A C 1
ATOM 895 O O . ASN A 1 108 ? 6.809 11.458 6.310 1.00 94.50 108 ASN A O 1
ATOM 899 N N . GLN A 1 109 ? 5.558 9.597 6.388 1.00 96.44 109 GLN A N 1
ATOM 900 C CA . GLN A 1 109 ? 5.777 9.308 7.807 1.00 96.44 109 GLN A CA 1
ATOM 901 C C . GLN A 1 109 ? 6.914 8.307 8.059 1.00 96.44 109 GLN A C 1
ATOM 903 O O . GLN A 1 109 ? 7.153 7.923 9.210 1.00 96.44 109 GLN A O 1
ATOM 908 N N . SER A 1 110 ? 7.586 7.843 7.004 1.00 95.12 110 SER A N 1
ATOM 909 C CA . SER A 1 110 ? 8.714 6.923 7.124 1.00 95.12 110 SER A CA 1
ATOM 910 C C . SER A 1 110 ? 9.919 7.607 7.780 1.00 95.12 110 SER A C 1
ATOM 912 O O . SER A 1 110 ? 10.102 8.823 7.693 1.00 95.12 110 SER A O 1
ATOM 914 N N . LYS A 1 111 ? 10.743 6.830 8.487 1.00 95.12 111 LYS A N 1
ATOM 915 C CA . LYS A 1 111 ? 11.909 7.341 9.225 1.00 95.12 111 LYS A CA 1
ATOM 916 C C . LYS A 1 111 ? 13.193 6.746 8.660 1.00 95.12 111 LYS A C 1
ATOM 918 O O . LYS A 1 111 ? 13.190 5.554 8.367 1.00 95.12 111 LYS A O 1
ATOM 923 N N . PRO A 1 112 ? 14.289 7.517 8.527 1.00 95.12 112 PRO A N 1
ATOM 924 C CA . PRO A 1 112 ? 15.554 6.979 8.043 1.00 95.12 112 PRO A CA 1
ATOM 925 C C . PRO A 1 112 ? 15.993 5.771 8.870 1.00 95.12 112 PRO A C 1
ATOM 927 O O . PRO A 1 112 ? 15.973 5.822 10.102 1.00 95.12 112 PRO A O 1
ATOM 930 N N . THR A 1 113 ? 16.418 4.709 8.195 1.00 91.81 113 THR A N 1
ATOM 931 C CA . THR A 1 113 ? 16.970 3.518 8.847 1.00 91.81 113 THR A CA 1
ATOM 932 C C . THR A 1 113 ? 18.485 3.469 8.700 1.00 91.81 113 THR A C 1
ATOM 934 O O . THR A 1 113 ? 19.055 4.073 7.793 1.00 91.81 113 THR A O 1
ATOM 937 N N . LYS A 1 114 ? 19.154 2.764 9.614 1.00 89.81 114 LYS A N 1
ATOM 938 C CA . LYS A 1 114 ? 20.594 2.461 9.519 1.00 89.81 114 LYS A CA 1
ATOM 939 C C . LYS A 1 114 ? 20.852 1.026 9.056 1.00 89.81 114 LYS A C 1
ATOM 941 O O . LYS A 1 114 ? 21.987 0.687 8.737 1.00 89.81 114 LYS A O 1
ATOM 946 N N . SER A 1 115 ? 19.807 0.202 9.010 1.00 86.62 115 SER A N 1
ATOM 947 C CA . SER A 1 115 ? 19.864 -1.195 8.595 1.00 86.62 115 SER A CA 1
ATOM 948 C C . SER A 1 115 ? 19.440 -1.296 7.139 1.00 86.62 115 SE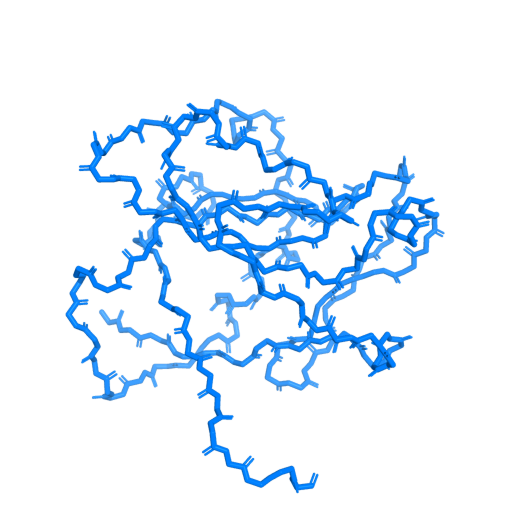R A C 1
ATOM 950 O O . SER A 1 115 ? 18.269 -1.484 6.831 1.00 86.62 115 SER A O 1
ATOM 952 N N . TYR A 1 116 ? 20.396 -1.107 6.234 1.00 91.12 116 TYR A N 1
ATOM 953 C CA . TYR A 1 116 ? 20.110 -1.101 4.806 1.00 91.12 116 TYR A CA 1
ATOM 954 C C . TYR A 1 116 ? 19.973 -2.508 4.234 1.00 91.12 116 TYR A C 1
ATOM 956 O O . TYR A 1 116 ? 20.839 -3.360 4.424 1.00 91.12 116 TYR A O 1
ATOM 964 N N . LEU A 1 117 ? 18.903 -2.713 3.471 1.00 91.88 117 LEU A N 1
ATOM 965 C CA . LEU A 1 117 ? 18.728 -3.874 2.610 1.00 91.88 117 LEU A CA 1
ATOM 966 C C . LEU A 1 117 ? 19.402 -3.627 1.250 1.00 91.88 117 LEU A C 1
ATOM 968 O O . LEU A 1 117 ? 19.413 -2.492 0.770 1.00 91.88 117 LEU A O 1
ATOM 972 N N . PRO A 1 118 ? 19.953 -4.648 0.580 1.00 92.75 118 PRO A N 1
ATOM 973 C CA . PRO A 1 118 ? 20.379 -4.504 -0.810 1.00 92.75 118 PRO A CA 1
ATOM 974 C C . PRO A 1 118 ? 19.211 -4.077 -1.710 1.00 92.75 118 PRO A C 1
ATOM 976 O O . PRO A 1 118 ? 18.057 -4.407 -1.435 1.00 92.75 118 PRO A O 1
ATOM 979 N N . GLN A 1 119 ? 19.503 -3.357 -2.796 1.00 88.69 119 GLN A N 1
ATOM 980 C CA . GLN A 1 119 ? 18.470 -2.822 -3.693 1.00 88.69 119 GLN A CA 1
ATOM 981 C C . GLN A 1 119 ? 17.561 -3.919 -4.272 1.00 88.69 119 GLN A C 1
ATOM 983 O O . GLN A 1 119 ? 16.366 -3.689 -4.423 1.00 88.69 119 GLN A O 1
ATOM 988 N N . ASP A 1 120 ? 18.096 -5.120 -4.486 1.00 89.50 120 ASP A N 1
ATOM 989 C CA . ASP A 1 120 ? 17.365 -6.273 -5.029 1.00 89.50 120 ASP A CA 1
ATOM 990 C C . ASP A 1 120 ? 16.257 -6.810 -4.099 1.00 89.50 120 ASP A C 1
ATOM 992 O O . ASP A 1 120 ? 15.447 -7.635 -4.511 1.00 89.50 120 ASP A O 1
ATOM 996 N N . TYR A 1 121 ? 16.194 -6.347 -2.844 1.00 91.06 121 TYR A N 1
ATOM 997 C CA . TYR A 1 121 ? 15.105 -6.671 -1.911 1.00 91.06 121 TYR A CA 1
ATOM 998 C C . TYR A 1 121 ? 13.906 -5.720 -2.031 1.00 91.06 121 TYR A C 1
ATOM 1000 O O . TYR A 1 121 ? 12.879 -5.947 -1.389 1.00 91.06 121 TYR A O 1
ATOM 1008 N N . PHE A 1 122 ? 14.029 -4.640 -2.806 1.00 93.56 122 PHE A N 1
ATOM 1009 C CA . PHE A 1 122 ? 12.961 -3.667 -2.990 1.00 93.56 122 PHE A CA 1
ATOM 1010 C C . PHE A 1 122 ? 12.084 -4.046 -4.177 1.00 93.56 122 PHE A C 1
ATOM 1012 O O . PHE A 1 122 ? 12.549 -4.211 -5.300 1.00 93.56 122 PHE A O 1
ATOM 1019 N N . PHE A 1 123 ? 10.785 -4.110 -3.917 1.00 95.62 123 PHE A N 1
ATOM 1020 C CA . PHE A 1 123 ? 9.767 -4.419 -4.906 1.00 95.62 123 PHE A CA 1
ATOM 1021 C C . PHE A 1 123 ? 9.112 -3.145 -5.414 1.00 95.62 123 PHE A C 1
ATOM 1023 O O . PHE A 1 123 ? 8.890 -2.200 -4.650 1.00 95.62 123 PHE A O 1
ATOM 1030 N N . GLN A 1 124 ? 8.728 -3.139 -6.687 1.00 95.88 124 GLN A N 1
ATOM 1031 C CA . GLN A 1 124 ? 7.884 -2.075 -7.207 1.00 95.88 124 GLN A CA 1
ATOM 1032 C C . GLN A 1 124 ? 6.508 -2.152 -6.545 1.00 95.88 124 GLN A C 1
ATOM 1034 O O . GLN A 1 124 ? 5.901 -3.221 -6.517 1.00 95.88 124 GLN A O 1
ATOM 1039 N N . THR A 1 125 ? 5.991 -1.035 -6.035 1.00 96.88 125 THR A N 1
ATOM 1040 C CA . THR A 1 125 ? 4.729 -1.045 -5.294 1.00 96.88 125 THR A CA 1
ATOM 1041 C C . THR A 1 125 ? 3.562 -0.468 -6.073 1.00 96.88 125 THR A C 1
ATOM 1043 O O . THR A 1 125 ? 3.718 0.442 -6.882 1.00 96.88 125 THR A O 1
ATOM 1046 N N . GLU A 1 126 ? 2.370 -0.989 -5.794 1.00 96.81 126 GLU A N 1
ATOM 1047 C CA . GLU A 1 126 ? 1.083 -0.409 -6.180 1.00 96.81 126 GLU A CA 1
ATOM 1048 C C . GLU A 1 126 ? 0.202 -0.320 -4.939 1.00 96.81 126 GLU A C 1
ATOM 1050 O O . GLU A 1 126 ? -0.034 -1.328 -4.277 1.00 96.81 126 GLU A O 1
ATOM 1055 N N . MET A 1 127 ? -0.326 0.861 -4.646 1.00 97.56 127 MET A N 1
ATOM 1056 C CA . MET A 1 127 ? -1.293 1.059 -3.573 1.00 97.56 127 MET A CA 1
ATOM 1057 C C . MET A 1 127 ? -2.605 1.558 -4.154 1.00 97.56 127 MET A C 1
ATOM 1059 O O . MET A 1 127 ? -2.604 2.475 -4.978 1.00 97.56 127 MET A O 1
ATOM 1063 N N . HIS A 1 128 ? -3.719 0.983 -3.708 1.00 96.88 128 HIS A N 1
ATOM 1064 C CA . HIS A 1 128 ? -5.046 1.401 -4.141 1.00 96.88 128 HIS A CA 1
ATOM 1065 C C . HIS A 1 128 ? -6.020 1.372 -2.973 1.00 96.88 128 HIS A C 1
ATOM 1067 O O . HIS A 1 128 ? -6.221 0.349 -2.316 1.00 96.88 128 HIS A O 1
ATOM 1073 N N . MET A 1 129 ? -6.642 2.519 -2.760 1.00 96.94 129 MET A N 1
ATOM 1074 C CA . MET A 1 129 ? -7.664 2.761 -1.764 1.00 96.94 129 MET A CA 1
ATOM 1075 C C . MET A 1 129 ? -8.917 3.269 -2.486 1.00 96.94 129 MET A C 1
ATOM 1077 O O . MET A 1 129 ? -8.828 4.154 -3.335 1.00 96.94 129 MET A O 1
ATOM 1081 N N . GLY A 1 130 ? -10.069 2.666 -2.199 1.00 94.06 130 GLY A N 1
ATOM 1082 C CA . GLY A 1 130 ? -11.331 2.914 -2.897 1.00 94.06 130 GLY A CA 1
ATOM 1083 C C . GLY A 1 130 ? -11.813 4.361 -2.809 1.00 94.06 130 GLY A C 1
ATOM 1084 O O . GLY A 1 130 ? -11.405 5.111 -1.922 1.00 94.06 130 GLY A O 1
ATOM 1085 N N . GLY A 1 131 ? -12.675 4.770 -3.738 1.00 90.06 131 GLY A N 1
ATOM 1086 C CA . GLY A 1 131 ? -13.265 6.100 -3.792 1.00 90.06 131 GLY A CA 1
ATOM 1087 C C . GLY A 1 131 ? -12.245 7.211 -3.646 1.00 90.06 131 GLY A C 1
ATOM 1088 O O . GLY A 1 131 ? -11.332 7.369 -4.453 1.00 90.06 131 GLY A O 1
ATOM 1089 N N . CYS A 1 132 ? -12.395 7.980 -2.574 1.00 92.69 132 CYS A N 1
ATOM 1090 C CA . CYS A 1 132 ? -11.583 9.154 -2.304 1.00 92.69 132 CYS A CA 1
ATOM 1091 C C . CYS A 1 132 ? -10.212 8.804 -1.675 1.00 92.69 132 CYS A C 1
ATOM 1093 O O . CYS A 1 132 ? -9.474 9.700 -1.269 1.00 92.69 132 CYS A O 1
ATOM 1095 N N . GLY A 1 133 ? -9.866 7.515 -1.573 1.00 94.94 133 GLY A N 1
ATOM 1096 C CA . GLY A 1 133 ? -8.618 7.028 -0.989 1.00 94.94 133 GLY A CA 1
ATOM 1097 C C . GLY A 1 133 ? -7.417 7.118 -1.927 1.00 94.94 133 GLY A C 1
ATOM 1098 O O . GLY A 1 133 ? -6.323 7.454 -1.482 1.00 94.94 133 GLY A O 1
ATOM 1099 N N . GLY A 1 134 ? -7.612 6.890 -3.223 1.00 95.12 134 GLY A N 1
ATOM 1100 C CA . GLY A 1 134 ? -6.626 7.155 -4.267 1.00 95.12 134 GLY A CA 1
ATOM 1101 C C . GLY A 1 134 ? -5.749 5.972 -4.684 1.00 95.12 134 GLY A C 1
ATOM 1102 O O . GLY A 1 134 ? -5.889 4.844 -4.213 1.00 95.12 134 GLY A O 1
ATOM 1103 N N . TYR A 1 135 ? -4.845 6.237 -5.625 1.00 96.06 135 TYR A N 1
ATOM 1104 C CA . TYR A 1 135 ? -4.012 5.229 -6.276 1.00 96.06 135 TYR A CA 1
ATOM 1105 C C . TYR A 1 135 ? -2.600 5.751 -6.543 1.00 96.06 135 TYR A C 1
ATOM 1107 O O . TYR A 1 135 ? -2.423 6.896 -6.964 1.00 96.06 135 TYR A O 1
ATOM 1115 N N . ALA A 1 136 ? -1.594 4.899 -6.349 1.00 95.38 136 ALA A N 1
ATOM 1116 C CA . ALA A 1 136 ? -0.213 5.212 -6.694 1.00 95.38 136 ALA A CA 1
ATOM 1117 C C . ALA A 1 136 ? 0.599 3.967 -7.066 1.00 95.38 136 ALA A C 1
ATOM 1119 O O . ALA A 1 136 ? 0.299 2.855 -6.633 1.00 95.38 136 ALA A O 1
ATOM 1120 N N . VAL A 1 137 ? 1.648 4.183 -7.862 1.00 95.25 137 VAL A N 1
ATOM 1121 C CA . VAL A 1 137 ? 2.657 3.177 -8.217 1.00 95.25 137 VAL A CA 1
ATOM 1122 C C . VAL A 1 137 ? 4.037 3.792 -8.018 1.00 95.25 137 VAL A C 1
ATOM 1124 O O . VAL A 1 137 ? 4.279 4.903 -8.501 1.00 95.25 137 VAL A O 1
ATOM 1127 N N . SER A 1 138 ? 4.947 3.078 -7.354 1.00 94.69 138 SER A N 1
ATOM 1128 C CA . SER A 1 138 ? 6.310 3.570 -7.137 1.00 94.69 138 SER A CA 1
ATOM 1129 C C . SER A 1 138 ? 7.058 3.749 -8.461 1.00 94.69 138 SER A C 1
ATOM 1131 O O . SER A 1 138 ? 6.917 2.955 -9.398 1.00 94.69 138 SER A O 1
ATOM 1133 N N . GLY A 1 139 ? 7.846 4.820 -8.550 1.00 92.75 139 GLY A N 1
ATOM 1134 C CA . GLY A 1 139 ? 8.591 5.208 -9.747 1.00 92.75 139 GLY A CA 1
ATOM 1135 C C . GLY A 1 139 ? 7.782 6.040 -10.744 1.00 92.75 139 GLY A C 1
ATOM 1136 O O . GLY A 1 139 ? 8.299 6.396 -11.800 1.00 92.75 139 GLY A O 1
ATOM 1137 N N . TYR A 1 140 ? 6.529 6.395 -10.430 1.00 91.75 140 TYR A N 1
ATOM 1138 C CA . TYR A 1 140 ? 5.661 7.145 -11.341 1.00 91.75 140 TYR A CA 1
ATOM 1139 C C . TYR A 1 140 ? 4.961 8.326 -10.662 1.00 91.75 140 TYR A C 1
ATOM 1141 O O . TYR A 1 140 ? 4.537 8.249 -9.510 1.00 91.75 140 TYR A O 1
ATOM 1149 N N . LYS A 1 141 ? 4.784 9.420 -11.420 1.00 89.50 141 LYS A N 1
ATOM 1150 C CA . LYS A 1 141 ? 4.025 10.624 -11.021 1.00 89.50 141 LYS A CA 1
ATOM 1151 C C . LYS A 1 141 ? 4.444 11.126 -9.630 1.00 89.50 141 LYS A C 1
ATOM 1153 O O . LYS A 1 141 ? 5.609 11.445 -9.424 1.00 89.50 141 LYS A O 1
ATOM 1158 N N . ASN A 1 142 ? 3.511 11.181 -8.683 1.00 87.50 142 ASN A N 1
ATOM 1159 C CA . ASN A 1 142 ? 3.718 11.674 -7.324 1.00 87.50 142 ASN A CA 1
ATOM 1160 C C . ASN A 1 142 ? 4.671 10.793 -6.491 1.00 87.50 142 ASN A C 1
ATOM 1162 O O . ASN A 1 142 ? 5.098 11.213 -5.423 1.00 87.50 142 ASN A O 1
ATOM 1166 N N . GLN A 1 143 ? 5.033 9.601 -6.978 1.00 90.25 143 GLN A N 1
ATOM 1167 C CA . GLN A 1 143 ? 6.018 8.698 -6.375 1.00 90.25 143 GLN A CA 1
ATOM 1168 C C . GLN A 1 143 ? 7.215 8.433 -7.309 1.00 90.25 143 GLN A C 1
ATOM 1170 O O . GLN A 1 143 ? 7.863 7.394 -7.201 1.00 90.25 143 GLN A O 1
ATOM 1175 N N . ALA A 1 144 ? 7.541 9.361 -8.222 1.00 90.81 144 ALA A N 1
ATOM 1176 C CA . ALA A 1 144 ? 8.638 9.205 -9.191 1.00 90.81 144 ALA A CA 1
ATOM 1177 C C . ALA A 1 144 ? 10.010 8.919 -8.551 1.00 90.81 144 ALA A C 1
ATOM 1179 O O . ALA A 1 144 ? 10.809 8.184 -9.119 1.00 90.81 144 ALA A O 1
ATOM 1180 N N . ASN A 1 145 ? 10.257 9.448 -7.350 1.00 91.12 145 ASN A N 1
ATOM 1181 C CA . ASN A 1 145 ? 11.525 9.275 -6.631 1.00 91.12 145 ASN A CA 1
ATOM 1182 C C . ASN A 1 145 ? 11.544 8.045 -5.706 1.00 91.12 145 ASN A C 1
ATOM 1184 O O . ASN A 1 145 ? 12.502 7.851 -4.959 1.00 91.12 145 ASN A O 1
ATOM 1188 N N . ILE A 1 146 ? 10.486 7.231 -5.715 1.00 92.81 146 ILE A N 1
ATOM 1189 C CA . ILE A 1 146 ? 10.366 6.040 -4.873 1.00 92.81 146 ILE A CA 1
ATOM 1190 C C . ILE A 1 146 ? 10.719 4.820 -5.713 1.00 92.81 146 ILE A C 1
ATOM 1192 O O . ILE A 1 146 ? 9.976 4.454 -6.619 1.00 92.81 146 ILE A O 1
ATOM 1196 N N . VAL A 1 147 ? 11.849 4.186 -5.406 1.00 90.94 147 VAL A N 1
ATOM 1197 C CA . VAL A 1 147 ? 12.336 3.009 -6.147 1.00 90.94 147 VAL A CA 1
ATOM 1198 C C . VAL A 1 147 ? 11.458 1.783 -5.875 1.00 90.94 147 VAL A C 1
ATOM 1200 O O . VAL A 1 147 ? 11.123 1.043 -6.794 1.00 90.94 147 VAL A O 1
ATOM 1203 N N . GLY A 1 148 ? 11.027 1.599 -4.627 1.00 94.50 148 GLY A N 1
ATOM 1204 C CA . GLY A 1 148 ? 10.206 0.469 -4.212 1.00 94.50 148 GLY A CA 1
ATOM 1205 C C . GLY A 1 148 ? 10.102 0.371 -2.695 1.00 94.50 148 GLY A C 1
ATOM 1206 O O . GLY A 1 148 ? 10.513 1.289 -1.981 1.00 94.50 148 GLY A O 1
ATOM 1207 N N . ALA A 1 149 ? 9.592 -0.753 -2.202 1.00 96.19 149 ALA A N 1
ATOM 1208 C CA . ALA A 1 149 ? 9.598 -1.094 -0.782 1.00 96.19 149 ALA A CA 1
ATOM 1209 C C . ALA A 1 149 ? 9.846 -2.587 -0.567 1.00 96.19 149 ALA A C 1
ATOM 1211 O O . ALA A 1 149 ? 9.497 -3.415 -1.408 1.00 96.19 149 ALA A O 1
ATOM 1212 N N . ALA A 1 150 ? 10.430 -2.917 0.579 1.00 94.38 150 ALA A N 1
ATOM 1213 C CA . ALA A 1 150 ? 10.555 -4.279 1.070 1.00 94.38 150 ALA A CA 1
ATOM 1214 C C . ALA A 1 150 ? 9.552 -4.496 2.210 1.00 94.38 150 ALA A C 1
ATOM 1216 O O . ALA A 1 150 ? 9.295 -3.584 2.999 1.00 94.38 150 ALA A O 1
ATOM 1217 N N . LEU A 1 151 ? 8.987 -5.699 2.301 1.00 92.06 151 LEU A N 1
ATOM 1218 C CA . LEU A 1 151 ? 8.078 -6.058 3.385 1.00 92.06 151 LEU A CA 1
ATOM 1219 C C . LEU A 1 151 ? 8.868 -6.690 4.536 1.00 92.06 151 LEU A C 1
ATOM 1221 O O . LEU A 1 151 ? 9.583 -7.671 4.339 1.00 92.06 151 LEU A O 1
ATOM 1225 N N . GLY A 1 152 ? 8.713 -6.139 5.739 1.00 89.06 152 GLY A N 1
ATOM 1226 C CA . GLY A 1 152 ? 9.256 -6.693 6.976 1.00 89.06 152 GLY A CA 1
ATOM 1227 C C . GLY A 1 152 ? 8.140 -7.087 7.939 1.00 89.06 152 GLY A C 1
ATOM 1228 O O . GLY A 1 152 ? 7.106 -6.422 8.005 1.00 89.06 152 GLY A O 1
ATOM 1229 N N . PHE A 1 153 ? 8.363 -8.150 8.711 1.00 84.44 153 PHE A N 1
ATOM 1230 C CA . PHE A 1 153 ? 7.443 -8.595 9.756 1.00 84.44 153 PHE A CA 1
ATOM 1231 C C . PHE A 1 153 ? 8.119 -8.447 11.118 1.00 84.44 153 PHE A C 1
ATOM 1233 O O . PHE A 1 153 ? 9.171 -9.053 11.336 1.00 84.44 153 PHE A O 1
ATOM 1240 N N . PRO A 1 154 ? 7.557 -7.657 12.047 1.00 74.69 154 PRO A N 1
ATOM 1241 C CA . PRO A 1 154 ? 8.082 -7.609 13.399 1.00 74.69 154 PRO A CA 1
ATOM 1242 C C . PRO A 1 154 ? 7.795 -8.948 14.090 1.00 74.69 154 PRO A C 1
ATOM 1244 O O . PRO A 1 154 ? 6.659 -9.245 14.450 1.00 74.69 154 PRO A O 1
ATOM 1247 N N . PHE A 1 155 ? 8.830 -9.764 14.281 1.00 62.56 155 PHE A N 1
ATOM 1248 C CA . PHE A 1 155 ? 8.761 -10.961 15.118 1.00 62.56 155 PHE A CA 1
ATOM 1249 C C . PHE A 1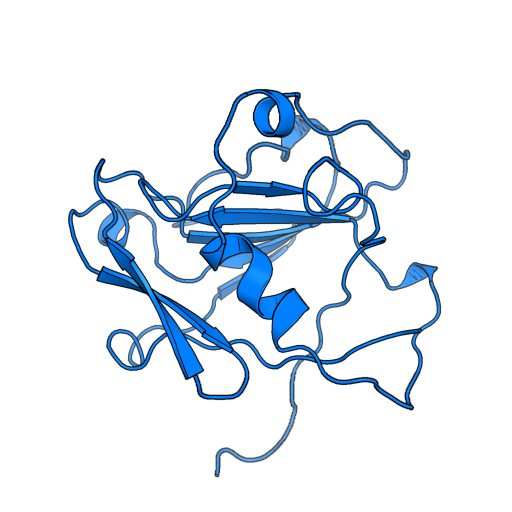 155 ? 9.146 -10.572 16.554 1.00 62.56 155 PHE A C 1
ATOM 1251 O O . PHE A 1 155 ? 10.323 -10.505 16.896 1.00 62.56 155 PHE A O 1
ATOM 1258 N N . GLY A 1 156 ? 8.157 -10.252 17.393 1.00 54.84 156 GLY A N 1
ATOM 1259 C CA . GLY A 1 156 ? 8.369 -9.867 18.793 1.00 54.84 156 GLY A CA 1
ATOM 1260 C C . GLY A 1 156 ? 7.055 -9.770 19.570 1.00 54.84 156 GLY A C 1
ATOM 1261 O O . GLY A 1 156 ? 6.023 -9.467 18.975 1.00 54.84 156 GLY A O 1
ATOM 1262 N N . LYS A 1 157 ? 7.083 -10.086 20.879 1.00 44.28 157 LYS A N 1
ATOM 1263 C CA . LYS A 1 157 ? 5.893 -10.168 21.751 1.00 44.28 157 LYS A CA 1
ATOM 1264 C C . LYS A 1 157 ? 5.019 -8.924 21.595 1.00 44.28 157 LYS A C 1
ATOM 1266 O O . LYS A 1 157 ? 5.511 -7.811 21.762 1.00 44.28 157 LYS A O 1
ATOM 1271 N N . SER A 1 158 ? 3.736 -9.146 21.318 1.00 45.16 158 SER A N 1
ATOM 1272 C CA . SER A 1 158 ? 2.680 -8.153 21.487 1.00 45.16 158 SER A CA 1
ATOM 1273 C C . SER A 1 158 ? 2.872 -7.468 22.841 1.00 45.16 158 SER A C 1
ATOM 1275 O O . SER A 1 158 ? 2.854 -8.146 23.870 1.00 45.16 158 SER A O 1
ATOM 1277 N N . ALA A 1 159 ? 3.166 -6.169 22.810 1.00 44.56 159 ALA A N 1
ATOM 1278 C CA . ALA A 1 159 ? 3.105 -5.315 23.988 1.00 44.56 159 ALA A CA 1
ATOM 1279 C C . ALA A 1 159 ? 1.640 -5.025 24.323 1.00 44.56 159 ALA A C 1
ATOM 1281 O O . ALA A 1 159 ? 0.855 -4.866 23.357 1.00 44.56 159 ALA A O 1
#

Foldseek 3Di:
DDWDKDKAFDPVVNVDGWDKDKLDQVQADDDQQSPWQDIKIKTFHDGQVGLQDQDWGAMDIPNRTLIDGLHRSGSFGIKMFGLSVVVTDGDCCQVPWDDDVRQCVNVVRTGDDPDDDPLSQFGWMWGDHHHRNIIDTACDDVRVVGSGDHDDDDPDDDD

Secondary structure (DSSP, 8-state):
--EE--EE--GGGTTSPPEEEES--TTSPPPTTTTTS-SEEEEESS-HHHHSSSSEEEEEETTEEEEEE-TT----EEEEEE--TT-PPPPTHHHHS---GGGGHHHHT-EE-SSPPPGGGPBEEEEEETGGGEEEETTSGGGTT---B------S---